Protein AF-A0A660E091-F1 (afdb_monomer_lite)

pLDDT: mean 87.07, std 11.21, range [47.81, 95.5]

Foldseek 3Di:
DWDKDWDDPVQQWIWIWIDDPFWIKIKIARRVVRDIDIDIGGPVRVVVVVVVVVVVVVVVVVD

Secondary structure (DSSP, 8-state):
--EEEEEE-SSSEEEEEEE-SSEEEEEEEETTT--EEEEEEEHHHHHHHHHHHHHHHHHTT--

Sequence (63 aa):
MKNTYEYEDGFGTELTMKASNANILMSARDIVSGDVVVTQLSLSEVDRLVEFLQSATQHVKDD

Radius of gyration: 14.06 Å; chains: 1; bounding box: 36×16×36 Å

Organism: NCBI:txid1296538

Structure (mmCIF, N/CA/C/O backbone):
data_AF-A0A660E091-F1
#
_entry.id   AF-A0A660E091-F1
#
loop_
_atom_site.group_PDB
_atom_site.id
_atom_site.type_symbol
_atom_site.label_atom_id
_atom_site.label_alt_id
_atom_s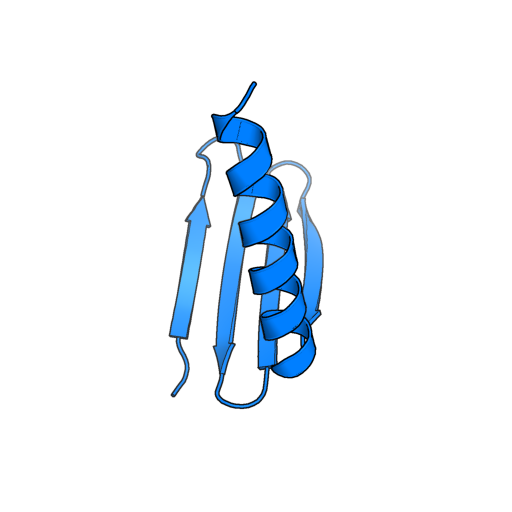ite.label_comp_id
_atom_site.label_asym_id
_atom_site.label_e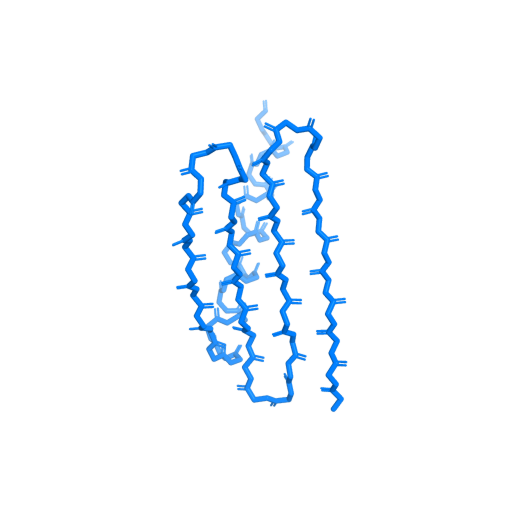ntity_id
_atom_site.label_seq_id
_atom_site.pdbx_PDB_ins_code
_atom_site.Cartn_x
_atom_site.Cartn_y
_atom_site.Cartn_z
_atom_site.occupancy
_atom_site.B_iso_or_equiv
_atom_site.auth_seq_id
_atom_site.auth_comp_id
_atom_site.auth_asym_id
_atom_site.auth_atom_id
_atom_site.pdbx_PDB_model_num
ATOM 1 N N . MET A 1 1 ? -15.478 9.116 4.100 1.00 63.94 1 MET A N 1
ATOM 2 C CA . MET A 1 1 ? -14.453 10.027 3.548 1.00 63.94 1 MET A CA 1
ATOM 3 C C . MET A 1 1 ? -13.506 9.183 2.707 1.00 63.94 1 MET A C 1
ATOM 5 O O . MET A 1 1 ? -13.341 8.012 3.032 1.00 63.94 1 MET A O 1
ATOM 9 N N . LYS A 1 2 ? -12.965 9.704 1.603 1.00 83.50 2 LYS A N 1
ATOM 10 C CA . LYS A 1 2 ? -11.996 8.981 0.767 1.00 83.50 2 LYS A CA 1
ATOM 11 C C . LYS A 1 2 ? -10.777 9.870 0.593 1.00 83.50 2 LYS A C 1
ATOM 13 O O . LYS A 1 2 ? -10.925 10.969 0.070 1.00 83.50 2 LYS A O 1
ATOM 18 N N . ASN A 1 3 ? -9.621 9.381 1.021 1.00 90.19 3 ASN A N 1
ATOM 19 C CA . ASN A 1 3 ? -8.350 10.086 0.899 1.00 90.19 3 ASN A CA 1
ATOM 20 C C . ASN A 1 3 ? -7.433 9.290 -0.028 1.00 90.19 3 ASN A C 1
ATOM 22 O O . ASN A 1 3 ? -7.402 8.059 0.038 1.00 90.19 3 ASN A O 1
ATOM 26 N N . THR A 1 4 ? -6.700 9.995 -0.881 1.00 92.00 4 THR A N 1
ATOM 27 C CA . THR A 1 4 ? -5.678 9.411 -1.748 1.00 92.00 4 THR A CA 1
ATOM 28 C C . THR A 1 4 ? -4.344 10.050 -1.395 1.00 92.00 4 THR A C 1
ATOM 30 O O . THR A 1 4 ? -4.270 11.268 -1.251 1.00 92.00 4 THR A O 1
ATOM 33 N N . TYR A 1 5 ? -3.318 9.223 -1.254 1.00 91.19 5 TYR A N 1
ATOM 34 C CA . TYR A 1 5 ? -1.939 9.628 -1.032 1.00 91.19 5 TYR A CA 1
ATOM 35 C C . TYR A 1 5 ? -1.097 9.031 -2.148 1.00 91.19 5 TYR A C 1
ATOM 37 O O . TYR A 1 5 ? -1.225 7.844 -2.447 1.00 91.19 5 TYR A O 1
ATOM 45 N N . GLU A 1 6 ? -0.269 9.858 -2.763 1.00 90.81 6 GLU A N 1
ATOM 46 C CA . GLU A 1 6 ? 0.576 9.490 -3.892 1.00 90.81 6 GLU A CA 1
ATOM 47 C C . GLU A 1 6 ? 2.013 9.868 -3.550 1.00 90.81 6 GLU A C 1
ATOM 49 O O . GLU A 1 6 ? 2.267 10.916 -2.951 1.00 90.81 6 GLU A O 1
ATOM 54 N N . TYR A 1 7 ? 2.935 8.976 -3.880 1.00 91.19 7 TYR A N 1
ATOM 55 C CA . TYR A 1 7 ? 4.365 9.151 -3.708 1.00 91.19 7 TYR A CA 1
ATOM 56 C C . TYR A 1 7 ? 5.072 8.646 -4.962 1.00 91.19 7 TYR A C 1
ATOM 58 O O . TYR A 1 7 ? 4.757 7.565 -5.454 1.00 91.19 7 TYR A O 1
ATOM 66 N N . GLU A 1 8 ? 6.036 9.420 -5.442 1.00 88.62 8 GLU A N 1
ATOM 67 C CA . GLU A 1 8 ? 6.917 9.070 -6.551 1.00 88.62 8 GLU A CA 1
ATOM 68 C C . GLU A 1 8 ? 8.358 9.278 -6.077 1.00 88.62 8 GLU A C 1
ATOM 70 O O . GLU A 1 8 ? 8.681 10.324 -5.506 1.00 88.62 8 GLU A O 1
ATOM 75 N N . ASP A 1 9 ? 9.216 8.276 -6.270 1.00 86.62 9 ASP A N 1
ATOM 76 C CA . ASP A 1 9 ? 10.617 8.327 -5.827 1.0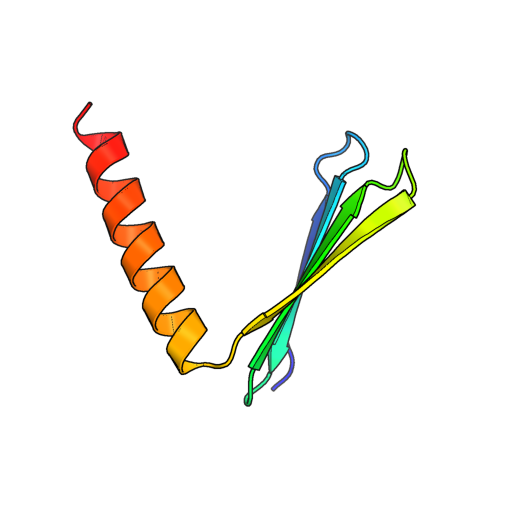0 86.62 9 ASP A CA 1
ATOM 77 C C . ASP A 1 9 ? 11.553 9.045 -6.819 1.00 86.62 9 ASP A C 1
ATOM 79 O O . ASP A 1 9 ? 12.708 9.314 -6.489 1.00 86.62 9 ASP A O 1
ATOM 83 N N . GLY A 1 10 ? 11.058 9.377 -8.017 1.00 84.88 10 GLY A N 1
ATOM 84 C CA . GLY A 1 10 ? 11.822 9.987 -9.111 1.00 84.88 10 GLY A CA 1
ATOM 85 C C . GLY A 1 10 ? 12.712 9.011 -9.893 1.00 84.88 10 GLY A C 1
ATOM 86 O O . GLY A 1 10 ? 13.407 9.427 -10.819 1.00 84.88 10 GLY A O 1
ATOM 87 N N . PHE A 1 11 ? 12.683 7.721 -9.555 1.00 83.69 11 PHE A N 1
ATOM 88 C CA . PHE A 1 11 ? 13.429 6.643 -10.213 1.00 83.69 11 PHE A CA 1
ATOM 89 C C . PHE A 1 11 ? 12.519 5.654 -10.942 1.00 83.69 11 PHE A C 1
ATOM 91 O O . PHE A 1 11 ? 12.990 4.637 -11.449 1.00 83.69 11 PHE A O 1
ATOM 98 N N . GLY A 1 12 ? 11.230 5.977 -11.040 1.00 81.88 12 GLY A N 1
ATOM 99 C CA . GLY A 1 12 ? 10.251 5.136 -11.702 1.00 81.88 12 GLY A CA 1
ATOM 100 C C . GLY A 1 12 ? 9.530 4.182 -10.761 1.00 81.88 12 GLY A C 1
ATOM 101 O O . GLY A 1 12 ? 8.992 3.196 -11.247 1.00 81.88 12 GLY A O 1
ATOM 102 N N . THR A 1 13 ? 9.468 4.464 -9.456 1.00 86.12 13 THR A N 1
ATOM 103 C CA . THR A 1 13 ? 8.527 3.793 -8.551 1.00 86.12 13 THR A CA 1
ATOM 104 C C . THR A 1 13 ? 7.459 4.771 -8.077 1.00 86.12 13 THR A C 1
ATOM 106 O O . THR A 1 13 ? 7.752 5.818 -7.498 1.00 86.12 13 THR A O 1
ATOM 109 N N . GLU A 1 14 ? 6.200 4.386 -8.256 1.00 92.50 14 GLU A N 1
ATOM 110 C CA . GLU A 1 14 ? 5.028 5.082 -7.737 1.00 92.50 14 GLU A CA 1
ATOM 111 C C . GLU A 1 14 ? 4.357 4.237 -6.653 1.00 92.50 14 GLU A C 1
ATOM 113 O O . GLU A 1 14 ? 4.078 3.051 -6.842 1.00 92.50 14 GLU A O 1
ATOM 118 N N . LEU A 1 15 ? 4.037 4.858 -5.522 1.00 92.50 15 LEU A N 1
ATOM 119 C CA . LEU A 1 15 ? 3.18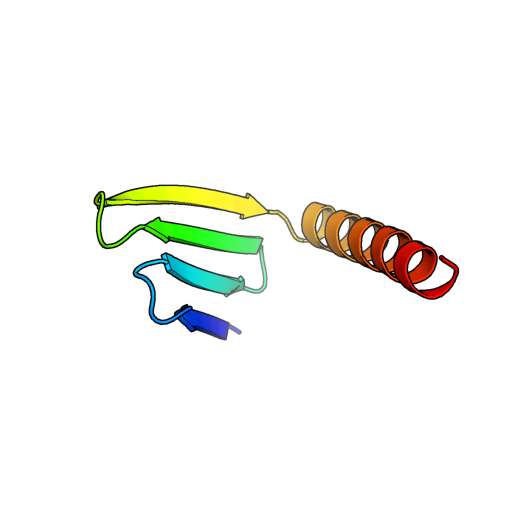3 4.290 -4.488 1.00 92.50 15 LEU A CA 1
ATOM 120 C C . LEU A 1 15 ? 1.901 5.116 -4.391 1.00 92.50 15 LEU A C 1
ATOM 122 O O . LEU A 1 15 ? 1.928 6.325 -4.171 1.00 92.50 15 LEU A O 1
ATOM 126 N N . THR A 1 16 ? 0.755 4.451 -4.487 1.00 93.19 16 THR A N 1
ATOM 127 C CA . THR A 1 16 ? -0.555 5.054 -4.241 1.00 93.19 16 THR A CA 1
ATOM 128 C C . THR A 1 16 ? -1.249 4.342 -3.092 1.00 93.19 16 THR A C 1
ATOM 130 O O . THR A 1 16 ? -1.372 3.119 -3.082 1.00 93.19 16 THR A O 1
ATOM 133 N N . MET A 1 17 ? -1.784 5.113 -2.152 1.00 92.75 17 MET A N 1
ATOM 134 C CA . MET A 1 17 ? -2.636 4.629 -1.076 1.00 92.75 17 MET A CA 1
ATOM 135 C C . MET A 1 17 ? -4.004 5.304 -1.154 1.00 92.75 17 MET A C 1
ATOM 137 O O . MET A 1 17 ? -4.114 6.527 -1.112 1.00 92.75 17 MET A O 1
ATOM 141 N N . LYS A 1 18 ? -5.070 4.509 -1.239 1.00 93.69 18 LYS A N 1
ATOM 142 C CA . LYS A 1 18 ? -6.463 4.969 -1.227 1.00 93.69 18 LYS A CA 1
ATOM 143 C C . LYS A 1 18 ? -7.132 4.464 0.043 1.00 93.69 18 LYS A C 1
ATOM 145 O O . LYS A 1 18 ? -7.435 3.279 0.156 1.00 93.69 18 LYS A O 1
ATOM 150 N N . ALA A 1 19 ? -7.377 5.371 0.980 1.00 90.88 19 ALA A N 1
ATOM 151 C CA . ALA A 1 19 ? -8.040 5.077 2.242 1.00 90.88 19 ALA A CA 1
ATOM 152 C C . ALA A 1 19 ? -9.536 5.403 2.162 1.00 90.88 19 ALA A C 1
ATOM 154 O O . ALA A 1 19 ? -9.941 6.461 1.666 1.00 90.88 19 ALA A O 1
ATOM 155 N N . SER A 1 20 ? -10.361 4.494 2.673 1.00 89.81 20 SER A N 1
ATOM 156 C CA . SER A 1 20 ? -11.804 4.658 2.825 1.00 89.81 20 SER A CA 1
ATOM 157 C C . SER A 1 20 ? -12.241 4.295 4.245 1.00 89.81 20 SER A C 1
ATOM 159 O O . SER A 1 20 ? -11.454 3.804 5.048 1.00 89.81 20 SER A O 1
ATOM 161 N N . ASN A 1 21 ? -13.526 4.484 4.549 1.00 87.69 21 ASN A N 1
ATOM 162 C CA . ASN A 1 21 ? -14.097 4.064 5.832 1.00 87.69 21 ASN A CA 1
ATOM 163 C C . ASN A 1 21 ? -14.187 2.529 5.996 1.00 87.69 21 ASN A C 1
ATOM 165 O O . ASN A 1 21 ? -14.610 2.076 7.053 1.00 87.69 21 ASN A O 1
ATOM 169 N N . ALA A 1 22 ? -13.881 1.738 4.961 1.00 88.25 22 ALA A N 1
ATOM 170 C CA . ALA A 1 22 ? -14.016 0.279 4.987 1.00 88.25 22 ALA A CA 1
ATOM 171 C C . ALA A 1 22 ? -12.671 -0.455 4.881 1.00 88.25 22 ALA A C 1
ATOM 173 O O . ALA A 1 22 ? -12.521 -1.551 5.416 1.00 88.25 22 ALA A O 1
ATOM 174 N N . ASN A 1 23 ? -11.711 0.123 4.161 1.00 92.75 23 ASN A N 1
ATOM 175 C CA . ASN A 1 23 ? -10.430 -0.501 3.849 1.00 92.75 23 ASN A CA 1
ATOM 176 C C . ASN A 1 23 ? -9.397 0.534 3.385 1.00 92.75 23 ASN A C 1
ATOM 178 O O . ASN A 1 23 ? -9.726 1.6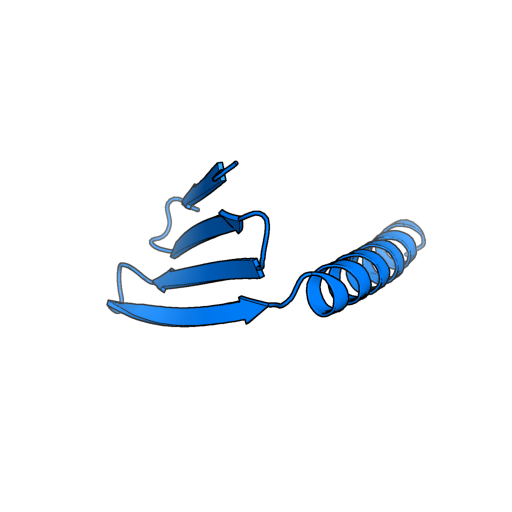94 3.104 1.00 92.75 23 ASN A O 1
ATOM 182 N N . ILE A 1 24 ? -8.157 0.070 3.256 1.00 94.62 24 ILE A N 1
ATOM 183 C CA . ILE A 1 24 ? -7.075 0.781 2.584 1.00 94.62 24 ILE A CA 1
ATOM 184 C C . ILE A 1 24 ? -6.589 -0.073 1.414 1.00 94.62 24 ILE A C 1
ATOM 186 O O . ILE A 1 24 ? -6.254 -1.242 1.580 1.00 94.62 24 ILE A O 1
ATOM 190 N N . LEU A 1 25 ? -6.550 0.521 0.224 1.00 95.06 25 LEU A N 1
ATOM 191 C CA . LEU A 1 25 ? -5.939 -0.061 -0.966 1.00 95.06 25 LEU A CA 1
ATOM 192 C C . LEU A 1 25 ? -4.560 0.567 -1.161 1.00 95.06 25 LEU A C 1
ATOM 194 O O . LEU A 1 25 ? -4.459 1.790 -1.255 1.00 95.06 25 LEU A O 1
ATOM 198 N N . MET A 1 26 ? -3.520 -0.251 -1.257 1.00 93.88 26 MET A N 1
ATOM 199 C CA . MET A 1 26 ? -2.162 0.175 -1.585 1.00 93.88 26 MET A CA 1
ATOM 200 C C . MET A 1 26 ? -1.761 -0.423 -2.930 1.00 93.88 26 MET A C 1
ATOM 202 O O . MET A 1 26 ? -1.973 -1.610 -3.175 1.00 93.88 26 MET A O 1
ATOM 206 N N . SER A 1 27 ? -1.174 0.388 -3.799 1.00 94.50 27 SER A N 1
ATOM 207 C CA . SER A 1 27 ? -0.598 -0.067 -5.059 1.00 94.50 27 SER A CA 1
ATOM 208 C C . SER A 1 27 ? 0.797 0.500 -5.231 1.00 94.50 27 SER A C 1
ATOM 210 O O . SER A 1 27 ? 0.973 1.711 -5.127 1.00 94.50 27 SER A O 1
ATOM 212 N N . ALA A 1 28 ? 1.755 -0.370 -5.524 1.00 93.25 28 ALA A N 1
ATOM 213 C CA . ALA A 1 28 ? 3.087 0.003 -5.966 1.00 93.25 28 ALA A CA 1
ATOM 214 C C . ALA A 1 28 ? 3.206 -0.318 -7.455 1.00 93.25 28 ALA A C 1
ATOM 216 O O . ALA A 1 28 ? 2.804 -1.401 -7.890 1.00 93.25 28 ALA A O 1
ATOM 217 N N . ARG A 1 29 ? 3.726 0.625 -8.229 1.00 92.94 29 ARG A N 1
ATOM 218 C CA . ARG A 1 29 ? 3.951 0.496 -9.663 1.00 92.94 29 ARG A CA 1
ATOM 219 C C . ARG A 1 29 ? 5.395 0.860 -9.959 1.00 92.94 29 ARG A C 1
ATOM 221 O O . ARG A 1 29 ? 5.825 1.954 -9.617 1.00 92.94 29 ARG A O 1
ATOM 228 N N . ASP A 1 30 ? 6.106 -0.030 -10.629 1.00 92.06 30 ASP A N 1
ATOM 229 C CA . ASP A 1 30 ? 7.335 0.321 -11.326 1.00 92.06 30 ASP A CA 1
ATOM 230 C C . ASP A 1 30 ? 6.936 0.806 -12.726 1.00 92.06 30 ASP A C 1
ATOM 232 O O . ASP A 1 30 ? 6.360 0.068 -13.524 1.00 92.06 30 ASP A O 1
ATOM 236 N N . ILE A 1 31 ? 7.160 2.085 -13.010 1.00 86.56 31 ILE A N 1
ATOM 237 C CA . ILE A 1 31 ? 6.784 2.718 -14.276 1.00 86.56 31 ILE A CA 1
ATOM 238 C C . ILE A 1 31 ? 7.758 2.339 -15.405 1.00 86.56 31 ILE A C 1
ATOM 240 O O . ILE A 1 31 ? 7.392 2.443 -16.576 1.00 86.56 31 ILE A O 1
ATOM 244 N N . VAL A 1 32 ? 8.980 1.908 -15.072 1.00 88.25 32 VAL A N 1
ATOM 245 C CA . VAL A 1 32 ? 10.018 1.519 -16.037 1.00 88.25 32 VAL A CA 1
ATOM 246 C C . VAL A 1 32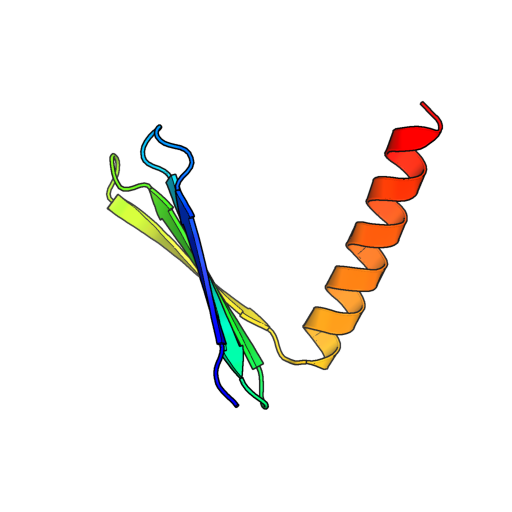 ? 9.752 0.112 -16.559 1.00 88.25 32 VAL A C 1
ATOM 248 O O . VAL A 1 32 ? 9.745 -0.096 -17.773 1.00 88.25 32 VAL A O 1
ATOM 251 N N . SER A 1 33 ? 9.515 -0.848 -15.662 1.00 90.44 33 SER A N 1
ATOM 252 C CA . SER A 1 33 ? 9.162 -2.224 -16.044 1.00 90.44 33 SER A CA 1
ATOM 253 C C . SER A 1 33 ? 7.673 -2.390 -16.361 1.00 90.44 33 SER A C 1
ATOM 255 O O . SER A 1 33 ? 7.296 -3.256 -17.151 1.00 90.44 33 SER A O 1
ATOM 257 N N . GLY A 1 34 ? 6.823 -1.534 -15.790 1.00 88.06 34 GLY A N 1
ATOM 258 C CA . GLY A 1 34 ? 5.368 -1.633 -15.862 1.00 88.06 34 GLY A CA 1
ATOM 259 C C . GLY A 1 34 ? 4.759 -2.579 -14.823 1.00 88.06 34 GLY A C 1
ATOM 260 O O . GLY A 1 34 ? 3.536 -2.760 -14.840 1.00 88.06 34 GLY A O 1
ATOM 261 N N . ASP A 1 35 ? 5.568 -3.166 -13.936 1.00 93.94 35 ASP A N 1
ATOM 262 C CA . ASP A 1 35 ? 5.107 -4.088 -12.901 1.00 93.94 35 ASP A CA 1
ATOM 263 C C . ASP A 1 35 ? 4.224 -3.375 -11.875 1.00 93.94 35 ASP A C 1
ATOM 265 O O . ASP A 1 35 ? 4.493 -2.251 -11.447 1.00 93.94 35 ASP A O 1
ATOM 269 N N . VAL A 1 36 ? 3.141 -4.038 -11.465 1.00 93.12 36 VAL A N 1
ATOM 270 C CA . VAL A 1 36 ? 2.191 -3.489 -10.495 1.00 93.12 36 VAL A CA 1
ATOM 271 C C . VAL A 1 36 ? 1.867 -4.530 -9.437 1.00 93.12 36 VAL A C 1
ATOM 273 O O . VAL A 1 36 ? 1.405 -5.629 -9.742 1.00 93.12 36 VAL A O 1
ATOM 276 N N . VAL A 1 37 ? 2.028 -4.141 -8.177 1.00 94.12 37 VAL A N 1
ATOM 277 C CA . VAL A 1 37 ? 1.572 -4.900 -7.014 1.00 94.12 37 VAL A CA 1
ATOM 278 C C . VAL A 1 37 ? 0.441 -4.129 -6.354 1.00 94.12 37 VAL A C 1
ATOM 280 O O . VAL A 1 37 ? 0.563 -2.937 -6.082 1.00 94.12 37 VAL A O 1
ATOM 283 N N . VAL A 1 38 ? -0.667 -4.814 -6.079 1.00 94.88 38 VAL A N 1
ATOM 284 C CA . VAL A 1 38 ? -1.832 -4.235 -5.404 1.00 94.88 38 VAL A CA 1
ATOM 285 C C . VAL A 1 38 ? -2.180 -5.089 -4.197 1.00 94.88 38 VAL A C 1
ATOM 287 O O . VAL A 1 38 ? -2.299 -6.307 -4.307 1.00 94.88 38 VAL A O 1
ATOM 290 N N . THR A 1 39 ? -2.383 -4.445 -3.053 1.00 94.88 39 THR A N 1
ATOM 291 C CA . THR A 1 39 ? -2.879 -5.086 -1.837 1.00 94.88 39 THR A CA 1
ATOM 292 C C . THR A 1 39 ? -4.009 -4.268 -1.232 1.00 94.88 39 THR A C 1
ATOM 294 O O . THR A 1 39 ? -4.014 -3.038 -1.296 1.00 94.88 39 THR A O 1
ATOM 297 N N . GLN A 1 40 ? -4.987 -4.951 -0.650 1.00 95.50 40 GLN A N 1
ATOM 298 C CA . GLN A 1 40 ? -6.081 -4.326 0.075 1.00 95.50 40 GLN A CA 1
ATOM 299 C C . GLN A 1 40 ? -6.084 -4.860 1.499 1.00 95.50 40 GLN A C 1
ATOM 301 O O . GLN A 1 40 ? -6.123 -6.070 1.701 1.00 95.50 40 GLN A O 1
ATOM 306 N N . LEU A 1 41 ? -6.096 -3.949 2.463 1.00 94.81 41 LEU A N 1
ATOM 307 C CA . LEU A 1 41 ? -6.130 -4.256 3.883 1.00 94.81 41 LEU A CA 1
ATOM 308 C C . LEU A 1 41 ? -7.463 -3.798 4.470 1.00 94.81 41 LEU A C 1
ATOM 310 O O . LEU A 1 41 ? -7.930 -2.682 4.213 1.00 94.81 41 LEU A O 1
ATOM 314 N N . SER A 1 42 ? -8.080 -4.657 5.271 1.00 95.19 42 SER A N 1
ATOM 315 C CA . SER A 1 42 ? -9.152 -4.259 6.180 1.00 95.19 42 SER A CA 1
ATOM 316 C C . SER A 1 42 ? -8.612 -3.337 7.278 1.00 95.19 42 SER A C 1
ATOM 318 O O . SER A 1 42 ? -7.410 -3.289 7.534 1.00 95.19 42 SER A O 1
ATOM 320 N N . LEU A 1 43 ? -9.497 -2.605 7.957 1.00 91.31 43 LEU A N 1
ATOM 321 C CA . LEU A 1 43 ? -9.074 -1.681 9.016 1.00 91.31 43 LEU A CA 1
ATOM 322 C C . LEU A 1 43 ? -8.327 -2.387 10.163 1.00 91.31 43 LEU A C 1
ATOM 324 O O . LEU A 1 43 ? -7.333 -1.863 10.646 1.00 91.31 43 LEU A O 1
ATOM 328 N N . SER A 1 44 ? -8.728 -3.606 10.536 1.00 93.69 44 SER A N 1
ATOM 329 C CA . SER A 1 44 ? -8.041 -4.372 11.585 1.00 93.69 44 SER A CA 1
ATOM 330 C C . SER A 1 44 ? -6.648 -4.853 11.170 1.00 93.69 44 SER A C 1
ATOM 332 O O . SER A 1 44 ? -5.762 -4.992 12.011 1.00 93.69 44 SER A O 1
ATOM 334 N N . GLU A 1 45 ? -6.429 -5.120 9.882 1.00 95.00 45 GLU A N 1
ATOM 335 C CA . GLU A 1 45 ? -5.101 -5.441 9.352 1.00 95.00 45 GLU A CA 1
ATOM 336 C C . GLU A 1 45 ? -4.211 -4.198 9.287 1.00 95.00 45 GLU A C 1
ATOM 338 O O . GLU A 1 45 ? -3.013 -4.300 9.541 1.00 95.00 45 GLU A O 1
ATOM 343 N N . VAL A 1 46 ? -4.792 -3.027 9.006 1.00 91.12 46 VAL A N 1
ATOM 344 C CA . VAL A 1 46 ? -4.083 -1.742 9.066 1.00 91.12 46 VAL A CA 1
ATOM 345 C C . VAL A 1 46 ? -3.618 -1.449 10.488 1.00 91.12 46 VAL A C 1
ATOM 347 O O . VAL A 1 46 ? -2.456 -1.098 10.665 1.00 91.12 46 VAL A O 1
ATOM 350 N N . ASP A 1 47 ? -4.471 -1.645 11.496 1.00 91.56 47 ASP A N 1
ATOM 351 C CA . ASP A 1 47 ? -4.092 -1.429 12.899 1.00 91.56 47 ASP A CA 1
ATOM 352 C C . ASP A 1 47 ? -2.885 -2.300 13.285 1.00 91.56 47 ASP A C 1
ATOM 354 O O . ASP A 1 47 ? -1.884 -1.800 13.799 1.00 91.56 47 ASP A O 1
ATOM 358 N N . ARG A 1 48 ? -2.915 -3.590 12.919 1.00 93.56 48 ARG A N 1
ATOM 359 C CA . ARG A 1 48 ? -1.788 -4.514 13.139 1.00 93.56 48 ARG A CA 1
ATOM 360 C C . ARG A 1 48 ? -0.526 -4.104 12.386 1.00 93.56 48 ARG A C 1
ATOM 362 O O . ARG A 1 48 ? 0.574 -4.247 12.913 1.00 93.56 48 ARG A O 1
ATOM 369 N N . LEU A 1 49 ? -0.667 -3.618 11.153 1.00 90.50 49 LEU A N 1
ATOM 370 C CA . LEU A 1 49 ? 0.462 -3.126 10.367 1.00 90.50 49 LEU A CA 1
ATOM 371 C C . LEU A 1 49 ? 1.101 -1.904 11.036 1.00 90.50 49 LEU A C 1
ATOM 373 O O . LEU A 1 49 ? 2.325 -1.822 11.110 1.00 90.50 49 LEU A O 1
ATOM 377 N N . VAL A 1 50 ? 0.295 -0.973 11.547 1.00 90.62 50 VAL A N 1
ATOM 378 C CA . VAL A 1 50 ? 0.787 0.212 12.258 1.00 90.62 50 VAL A CA 1
ATOM 379 C C . VAL A 1 50 ? 1.529 -0.190 13.531 1.00 90.62 50 VAL A C 1
ATOM 381 O O . VAL A 1 50 ? 2.646 0.281 13.738 1.00 90.62 50 VAL A O 1
ATOM 384 N N . GLU A 1 51 ? 0.966 -1.088 14.341 1.00 92.00 51 GLU A N 1
ATOM 385 C CA . GLU A 1 51 ? 1.629 -1.621 15.541 1.00 92.00 51 GLU A CA 1
ATOM 386 C C . GLU A 1 51 ? 2.976 -2.276 15.201 1.00 92.00 51 GLU A C 1
ATOM 388 O O . GLU A 1 51 ? 3.995 -1.995 15.838 1.00 92.00 51 GLU A O 1
ATOM 393 N N . PHE A 1 52 ? 3.003 -3.104 14.153 1.00 92.31 52 PHE A N 1
ATOM 394 C CA . PHE A 1 52 ? 4.221 -3.754 13.678 1.00 92.31 52 PHE A CA 1
ATOM 395 C C . PHE A 1 52 ? 5.285 -2.738 13.241 1.00 92.31 52 PHE A C 1
ATOM 397 O O . PHE A 1 52 ? 6.439 -2.837 13.657 1.00 92.31 52 PHE A O 1
ATOM 404 N N . LEU A 1 53 ? 4.911 -1.733 12.442 1.00 88.88 53 LEU A N 1
ATOM 405 C CA . LEU A 1 53 ? 5.835 -0.698 11.964 1.00 88.88 53 LEU A CA 1
ATOM 406 C C . LEU A 1 53 ? 6.363 0.181 13.105 1.00 88.88 53 LEU A C 1
ATOM 408 O O . LEU A 1 53 ? 7.545 0.526 13.122 1.00 88.88 53 LEU A O 1
ATOM 412 N N . GLN A 1 54 ? 5.519 0.533 14.075 1.00 88.94 54 GLN A N 1
ATOM 413 C CA . GLN A 1 54 ? 5.937 1.277 15.268 1.00 88.94 54 GLN A CA 1
ATOM 414 C C . GLN A 1 54 ? 6.952 0.486 16.096 1.00 88.94 54 GLN A C 1
ATOM 416 O O . GLN A 1 54 ? 7.976 1.036 16.498 1.00 88.94 54 GLN A O 1
ATOM 421 N N . SER A 1 55 ? 6.711 -0.812 16.291 1.00 89.06 55 SER A N 1
ATOM 422 C CA . SER A 1 55 ? 7.659 -1.695 16.970 1.00 89.06 55 SER A CA 1
ATOM 423 C C . SER A 1 55 ? 8.981 -1.801 16.203 1.00 89.06 55 SER A C 1
ATOM 425 O O . SER A 1 55 ? 10.046 -1.601 16.787 1.00 89.06 55 SER A O 1
ATOM 427 N N . ALA A 1 56 ? 8.935 -2.033 14.888 1.00 83.69 56 ALA A N 1
ATOM 428 C CA . ALA A 1 56 ? 10.130 -2.145 14.053 1.00 83.69 56 ALA A CA 1
ATOM 429 C C . ALA A 1 56 ? 10.972 -0.856 14.054 1.00 83.69 56 ALA A C 1
ATOM 431 O O . ALA A 1 56 ? 12.194 -0.910 14.147 1.00 83.69 56 ALA A O 1
ATOM 432 N N . THR A 1 57 ? 10.332 0.313 14.000 1.00 77.25 57 THR A N 1
ATOM 433 C CA . THR A 1 57 ? 11.031 1.611 13.970 1.00 77.25 57 THR A CA 1
ATOM 434 C C . THR A 1 57 ? 11.587 2.056 15.322 1.00 77.25 57 THR A C 1
ATOM 436 O O . THR A 1 57 ? 12.538 2.836 15.341 1.00 77.25 57 THR A O 1
ATOM 439 N N . GLN A 1 58 ? 11.049 1.570 16.445 1.00 71.25 58 GLN A N 1
ATOM 440 C CA . GLN A 1 58 ? 11.657 1.793 17.761 1.00 71.25 58 GLN A CA 1
ATOM 441 C C . GLN A 1 58 ? 13.003 1.074 17.890 1.00 71.25 58 GLN A C 1
ATOM 443 O O . GLN A 1 58 ? 13.959 1.687 18.346 1.00 71.25 58 GLN A O 1
ATOM 448 N N . HIS A 1 59 ? 13.108 -0.162 17.398 1.00 60.00 59 HIS A N 1
ATOM 449 C CA . HIS A 1 59 ? 14.360 -0.926 17.451 1.00 60.00 59 HIS A CA 1
ATOM 450 C C . HIS A 1 59 ? 15.470 -0.326 16.571 1.00 60.00 59 HIS A C 1
ATOM 452 O O . HIS A 1 59 ? 16.637 -0.442 16.906 1.00 60.00 59 HIS A O 1
ATOM 458 N N . VAL A 1 60 ? 15.124 0.381 15.488 1.00 57.03 60 VAL A N 1
ATOM 459 C CA . VAL A 1 60 ? 16.100 1.063 14.609 1.00 57.03 60 VAL A CA 1
ATOM 460 C C . VAL A 1 60 ? 16.736 2.299 15.266 1.00 57.03 60 VAL A C 1
ATOM 462 O O . VAL A 1 60 ? 17.736 2.805 14.772 1.00 57.03 60 VAL A O 1
ATOM 465 N N . LYS A 1 61 ? 16.163 2.828 16.354 1.00 51.50 61 LYS A N 1
ATOM 466 C CA . LYS A 1 61 ? 16.732 3.981 17.075 1.00 51.50 61 LYS A CA 1
ATOM 467 C C . LYS A 1 61 ? 17.710 3.595 18.186 1.00 51.50 61 LYS A C 1
ATOM 469 O O . LYS A 1 61 ? 18.411 4.485 18.663 1.00 51.50 61 LYS A O 1
ATOM 474 N N . ASP A 1 62 ? 17.716 2.328 18.591 1.00 53.47 62 ASP A N 1
ATOM 475 C CA . ASP A 1 62 ? 18.534 1.823 19.697 1.00 53.47 62 ASP A CA 1
ATOM 476 C C . ASP A 1 62 ? 19.810 1.083 19.223 1.00 53.47 62 ASP A C 1
ATOM 478 O O . ASP A 1 62 ? 20.637 0.735 20.067 1.00 53.47 62 ASP A O 1
ATOM 482 N N . ASP A 1 63 ? 19.994 0.907 17.905 1.00 47.81 63 ASP A N 1
ATOM 483 C CA . ASP A 1 63 ? 21.221 0.425 17.229 1.00 47.81 63 ASP A CA 1
ATOM 484 C C . ASP A 1 63 ? 21.971 1.578 16.527 1.00 47.81 63 ASP A C 1
ATOM 486 O O . ASP A 1 63 ? 23.226 1.549 16.500 1.00 47.81 63 ASP A O 1
#